Protein AF-A0A2V7E9Y6-F1 (afdb_monomer)

pLDDT: mean 95.13, std 6.94, range [42.84, 98.81]

Secondary structure (DSSP, 8-state):
-GGGSTT--SS-----TTEEEEEEE--EETTEE--EEEEEEESPPPHHHHHHHHHHHHHHHHHHHH--TT-BHHHHHHHHHHHHHHTTS-STTSSS-S-SEEE-SSSSSEEEEE-TT--PBP-TT-EEEE--EEE-TTS-EEE--EEEEE-SSSEEESSPPP--SS---

Foldseek 3Di:
DQQLPVVGDPDDDDDDAQDKDKDWDWDDDPLFIFIWIDIATRHDHDPVRQLQQVLQLVLLVQLQQPAAFFDFLQVSQVSSQVSCVVSPQDDDCNFQPDAQWAWGTSDRHDDDTSGHPGRDGDDFFTKIKRWGKGRDPPGHIGIGIFMWGHHNGGIDTPDDGDDDNHPPD

Mean predicted aligned error: 3.23 Å

Structure (mmCIF, N/CA/C/O backbone):
data_AF-A0A2V7E9Y6-F1
#
_entry.id   AF-A0A2V7E9Y6-F1
#
loop_
_atom_site.group_PDB
_atom_site.id
_atom_site.type_symbol
_atom_site.label_atom_id
_atom_site.label_alt_id
_atom_site.label_comp_id
_atom_site.label_asym_id
_atom_site.label_entity_id
_atom_site.label_seq_id
_atom_site.pdbx_PDB_ins_code
_atom_site.Cartn_x
_atom_site.Cartn_y
_atom_site.Cartn_z
_atom_site.occupancy
_atom_site.B_iso_or_equiv
_atom_site.auth_seq_id
_atom_site.auth_comp_id
_atom_site.auth_asym_id
_atom_site.auth_atom_id
_atom_site.pdbx_PDB_model_num
ATOM 1 N N . GLU A 1 1 ? 14.313 -3.690 -11.839 1.00 82.25 1 GLU A N 1
ATOM 2 C CA . GLU A 1 1 ? 14.650 -4.911 -11.073 1.00 82.25 1 GLU A CA 1
ATOM 3 C C . GLU A 1 1 ? 14.651 -4.689 -9.564 1.00 82.25 1 GLU A C 1
ATOM 5 O O . GLU A 1 1 ? 13.918 -5.395 -8.892 1.00 82.25 1 GLU A O 1
ATOM 10 N N . SER A 1 2 ? 15.399 -3.721 -9.011 1.00 89.50 2 SER A N 1
ATOM 11 C CA . SER A 1 2 ? 15.463 -3.530 -7.546 1.00 89.50 2 SER A CA 1
ATOM 12 C C . SER A 1 2 ? 14.106 -3.309 -6.873 1.00 89.50 2 SER A C 1
ATOM 14 O O . SER A 1 2 ? 13.901 -3.824 -5.783 1.00 89.50 2 SER A O 1
ATOM 16 N N . SER A 1 3 ? 13.167 -2.621 -7.531 1.00 93.62 3 SER A N 1
ATOM 17 C CA . SER A 1 3 ? 11.806 -2.430 -7.010 1.00 93.62 3 SER A CA 1
ATOM 18 C C . SER A 1 3 ? 10.993 -3.726 -6.896 1.00 93.62 3 SER A C 1
ATOM 20 O O . SER A 1 3 ? 9.986 -3.749 -6.202 1.00 93.62 3 SER A O 1
ATOM 22 N N . ALA 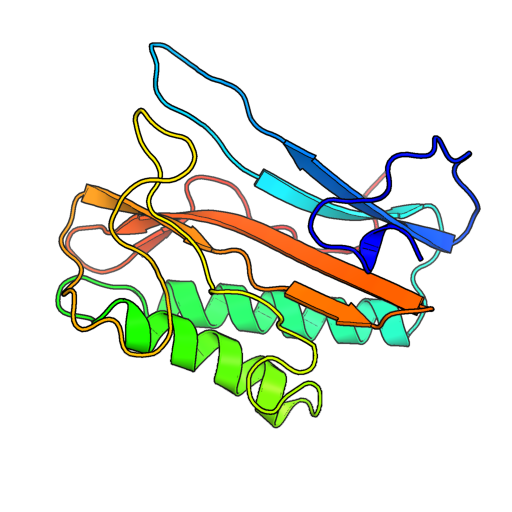A 1 4 ? 11.417 -4.824 -7.536 1.00 94.56 4 ALA A N 1
ATOM 23 C CA . ALA A 1 4 ? 10.787 -6.135 -7.371 1.00 94.56 4 ALA A CA 1
ATOM 24 C C . ALA A 1 4 ? 11.132 -6.795 -6.023 1.00 94.56 4 ALA A C 1
ATOM 26 O O . ALA A 1 4 ? 10.571 -7.835 -5.696 1.00 94.56 4 ALA A O 1
ATOM 27 N N . TYR A 1 5 ? 12.061 -6.224 -5.253 1.00 93.12 5 TYR A N 1
ATOM 28 C CA . TYR A 1 5 ? 12.411 -6.679 -3.913 1.00 93.12 5 TYR A CA 1
ATOM 29 C C . TYR A 1 5 ? 11.773 -5.711 -2.906 1.00 93.12 5 TYR A C 1
ATOM 31 O O . TYR A 1 5 ? 12.208 -4.562 -2.851 1.00 93.12 5 TYR A O 1
ATOM 39 N N . PRO A 1 6 ? 10.766 -6.135 -2.113 1.00 84.62 6 PRO A N 1
ATOM 40 C CA . PRO A 1 6 ? 9.971 -5.231 -1.270 1.00 84.62 6 PRO A CA 1
ATOM 41 C C . PRO A 1 6 ? 10.783 -4.343 -0.315 1.00 84.62 6 PRO A C 1
ATOM 43 O O . PRO A 1 6 ? 10.379 -3.211 -0.071 1.00 84.62 6 PRO A O 1
ATOM 46 N N . HIS A 1 7 ? 11.934 -4.835 0.162 1.00 86.12 7 HIS A N 1
ATOM 47 C CA . HIS A 1 7 ? 12.875 -4.121 1.042 1.00 86.12 7 HIS A CA 1
ATOM 48 C C . HIS A 1 7 ? 14.207 -3.780 0.348 1.00 86.12 7 HIS A C 1
ATOM 50 O O . HIS A 1 7 ? 15.246 -3.622 0.989 1.00 86.12 7 HIS A O 1
ATOM 56 N N . GLY A 1 8 ? 14.190 -3.699 -0.982 1.00 84.69 8 GLY A N 1
ATOM 57 C CA . GLY A 1 8 ? 15.333 -3.307 -1.794 1.00 84.69 8 GLY A CA 1
ATOM 58 C C . GLY A 1 8 ? 16.464 -4.337 -1.861 1.00 84.69 8 GLY A C 1
ATOM 59 O O . GLY A 1 8 ? 16.349 -5.494 -1.457 1.00 84.69 8 GLY A O 1
ATOM 60 N N . LEU A 1 9 ? 17.581 -3.893 -2.440 1.00 85.19 9 LEU A N 1
ATOM 61 C CA . LEU A 1 9 ? 18.828 -4.645 -2.558 1.00 85.19 9 LEU A CA 1
ATOM 62 C C . LEU A 1 9 ? 19.960 -3.830 -1.916 1.00 85.19 9 LEU A C 1
ATOM 64 O O . LEU A 1 9 ? 19.976 -2.610 -2.063 1.00 85.19 9 LEU A O 1
ATOM 68 N N . PRO A 1 10 ? 20.967 -4.467 -1.294 1.00 84.25 10 PRO A N 1
ATOM 69 C CA . PRO A 1 10 ? 22.027 -3.769 -0.556 1.00 84.25 10 PRO A CA 1
ATOM 70 C C . PRO A 1 10 ? 23.055 -3.052 -1.451 1.00 84.25 10 PRO A C 1
ATOM 72 O O . PRO A 1 10 ? 24.068 -2.563 -0.958 1.00 84.25 10 PRO A O 1
ATOM 75 N N . LYS A 1 11 ? 22.855 -3.033 -2.774 1.00 86.12 11 LYS A N 1
ATOM 76 C CA . LYS A 1 11 ? 23.814 -2.475 -3.733 1.00 86.12 11 LYS A CA 1
ATOM 77 C C . LYS A 1 11 ? 23.320 -1.127 -4.260 1.00 86.12 11 LYS A C 1
ATOM 79 O O . LYS A 1 11 ? 22.185 -1.071 -4.740 1.00 86.12 11 LYS A O 1
ATOM 84 N N . PRO A 1 12 ? 24.166 -0.080 -4.253 1.00 86.62 12 PRO A N 1
ATOM 85 C CA . PRO A 1 12 ? 23.829 1.177 -4.901 1.00 86.62 12 PRO A CA 1
ATOM 86 C C . PRO A 1 12 ? 23.621 0.951 -6.401 1.00 86.62 12 PRO A C 1
ATOM 88 O O . PRO A 1 12 ? 24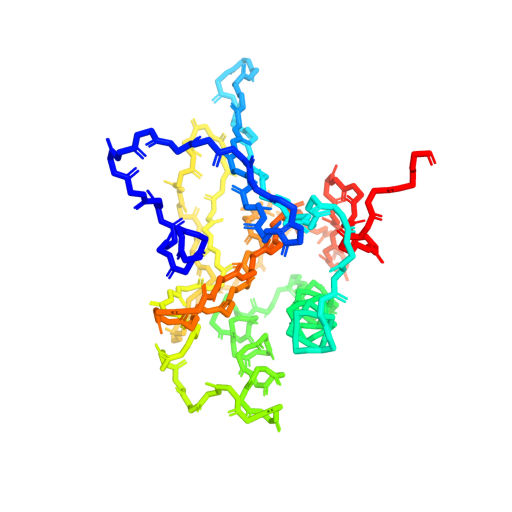.268 0.093 -7.010 1.00 86.62 12 PRO A O 1
ATOM 91 N N . ARG A 1 13 ? 22.712 1.723 -6.995 1.00 85.38 13 ARG A N 1
ATOM 92 C CA . ARG A 1 13 ? 22.451 1.716 -8.436 1.00 85.38 13 ARG A CA 1
ATOM 93 C C . ARG A 1 13 ? 22.382 3.144 -8.946 1.00 85.38 13 ARG A C 1
ATOM 95 O O . ARG A 1 13 ? 21.864 4.023 -8.263 1.00 85.38 13 ARG A O 1
ATOM 102 N N . THR A 1 14 ? 22.897 3.347 -10.148 1.00 91.94 14 THR A N 1
ATOM 103 C CA . THR A 1 14 ? 22.669 4.572 -10.910 1.00 91.94 14 THR A CA 1
ATOM 104 C C . THR A 1 14 ? 21.282 4.495 -11.535 1.00 91.94 14 THR A C 1
ATOM 106 O 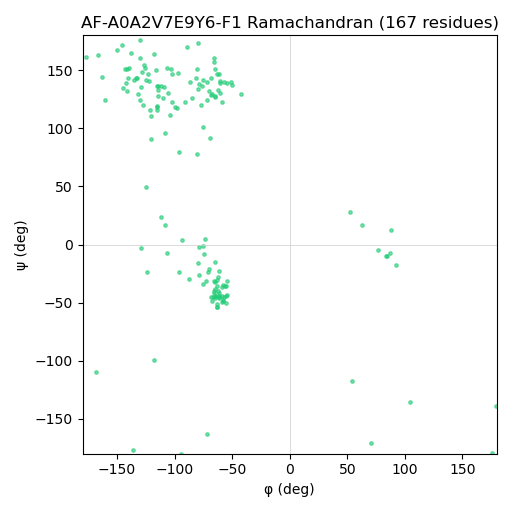O . THR A 1 14 ? 20.876 3.427 -11.989 1.00 91.94 14 THR A O 1
ATOM 109 N N . LEU A 1 15 ? 20.548 5.605 -11.505 1.00 92.06 15 LEU A N 1
ATOM 110 C CA . LEU A 1 15 ? 19.226 5.701 -12.111 1.00 92.06 15 LEU A CA 1
ATOM 111 C C . LEU A 1 15 ? 19.338 5.665 -13.641 1.00 92.06 15 LEU A C 1
ATOM 113 O O . LEU A 1 15 ? 20.154 6.387 -14.214 1.00 92.06 15 LEU A O 1
ATOM 117 N N . GLU A 1 16 ? 18.516 4.841 -14.286 1.00 92.69 16 GLU A N 1
ATOM 118 C CA . GLU A 1 16 ? 18.470 4.677 -15.741 1.00 92.69 16 GLU A CA 1
ATOM 119 C C . GLU A 1 16 ? 17.114 5.116 -16.314 1.00 92.69 16 GLU A C 1
ATOM 121 O O . GLU A 1 16 ? 16.078 5.008 -15.657 1.00 92.69 16 GLU A O 1
ATOM 126 N N . GLU A 1 17 ? 17.114 5.601 -17.557 1.00 94.00 17 GLU A N 1
ATOM 127 C CA . GLU A 1 17 ? 15.899 6.009 -18.275 1.00 94.00 17 GLU A CA 1
ATOM 128 C C . GLU A 1 17 ? 14.877 4.858 -18.364 1.00 94.00 17 GLU A C 1
ATOM 130 O O . GLU A 1 17 ? 15.217 3.704 -18.630 1.00 94.00 17 GLU A O 1
ATOM 135 N N . ASN A 1 18 ? 13.601 5.192 -18.189 1.00 93.69 18 ASN A N 1
ATOM 136 C CA . ASN A 1 18 ? 12.438 4.302 -18.118 1.00 93.69 18 ASN A CA 1
ATOM 137 C C . ASN A 1 18 ? 12.449 3.302 -16.947 1.00 93.69 18 ASN A C 1
ATOM 139 O O . ASN A 1 18 ? 11.693 2.323 -16.951 1.00 93.69 18 ASN A O 1
ATOM 143 N N . GLN A 1 19 ? 13.277 3.528 -15.927 1.00 94.06 19 GLN A N 1
ATOM 144 C CA . GLN A 1 19 ? 13.342 2.665 -14.755 1.00 94.06 19 GLN A CA 1
ATOM 145 C C . GLN A 1 19 ? 12.203 2.957 -13.769 1.00 94.06 19 GLN A C 1
ATOM 147 O O . GLN A 1 19 ? 11.949 4.104 -13.407 1.00 94.06 19 GLN A O 1
ATOM 152 N N . VAL A 1 20 ? 11.558 1.892 -13.278 1.00 96.00 20 VAL A N 1
ATOM 153 C CA . VAL A 1 20 ? 10.649 1.961 -12.123 1.00 96.00 20 VAL A CA 1
ATOM 154 C C . VAL A 1 20 ? 11.469 2.176 -10.851 1.00 96.00 20 VAL A C 1
ATOM 156 O O . VAL A 1 20 ? 12.354 1.372 -10.531 1.00 96.00 20 VAL A O 1
ATOM 159 N N . VAL A 1 21 ? 11.140 3.233 -10.120 1.00 95.25 21 VAL A N 1
ATOM 160 C CA . VAL A 1 21 ? 11.746 3.640 -8.855 1.00 95.25 21 VAL A CA 1
ATOM 161 C C . VAL A 1 21 ? 10.683 3.538 -7.772 1.00 95.25 21 VAL A C 1
ATOM 163 O O . VAL A 1 21 ? 9.669 4.223 -7.833 1.00 95.25 21 VAL A O 1
ATOM 166 N N . LEU A 1 22 ? 10.930 2.680 -6.788 1.00 95.81 22 LEU A N 1
ATOM 167 C CA . LEU A 1 22 ? 10.134 2.593 -5.571 1.00 95.81 22 LEU A CA 1
ATOM 168 C C . LEU A 1 22 ? 10.926 3.298 -4.474 1.00 95.81 22 LEU A C 1
ATOM 170 O O . LEU A 1 22 ? 12.081 2.939 -4.228 1.00 95.81 22 LEU A O 1
ATOM 174 N N . VAL A 1 23 ? 10.318 4.308 -3.864 1.00 94.94 23 VAL A N 1
ATOM 175 C CA . VAL A 1 23 ? 10.847 5.018 -2.700 1.00 94.94 23 VAL A CA 1
ATOM 176 C C . VAL A 1 23 ? 9.915 4.737 -1.542 1.00 94.94 23 VAL A C 1
ATOM 178 O O . VAL A 1 23 ? 8.713 4.920 -1.679 1.00 94.94 23 VAL A O 1
ATOM 181 N N . ASP A 1 24 ? 10.484 4.294 -0.436 1.00 95.38 24 ASP A N 1
ATOM 182 C CA . ASP A 1 24 ? 9.783 3.991 0.801 1.00 95.38 24 ASP A CA 1
ATOM 183 C C . ASP A 1 24 ? 10.555 4.669 1.932 1.00 95.38 24 ASP A C 1
ATOM 185 O O . ASP A 1 24 ? 11.791 4.580 1.987 1.00 95.38 24 ASP A O 1
ATOM 189 N N . GLY A 1 25 ? 9.848 5.422 2.765 1.00 94.25 25 GLY A N 1
ATOM 190 C CA . GLY A 1 25 ? 10.458 6.078 3.898 1.00 94.25 25 GLY A CA 1
ATOM 191 C C . GLY A 1 25 ? 9.479 6.829 4.782 1.00 94.25 25 GLY A C 1
ATOM 192 O O . GLY A 1 25 ? 8.394 7.250 4.388 1.00 94.25 25 GLY A O 1
ATOM 193 N N . GLY A 1 26 ? 9.957 7.081 5.993 1.00 94.81 26 GLY A N 1
ATOM 194 C CA . GLY A 1 26 ? 9.202 7.721 7.049 1.00 94.81 26 GLY A CA 1
ATOM 195 C C . GLY A 1 26 ? 10.070 8.603 7.933 1.00 94.81 26 GLY A C 1
ATOM 196 O O . GLY A 1 26 ? 11.300 8.622 7.841 1.00 94.81 26 GLY A O 1
ATOM 197 N N . LEU A 1 27 ? 9.409 9.350 8.808 1.00 95.75 27 LEU A N 1
ATOM 198 C CA . LEU A 1 27 ? 10.020 10.166 9.846 1.00 95.75 27 LEU A CA 1
ATOM 199 C C . LEU A 1 27 ? 9.224 10.027 11.143 1.00 95.75 27 LEU A C 1
ATOM 201 O O . LEU A 1 27 ? 8.089 9.556 11.142 1.00 95.75 27 LEU A O 1
ATOM 205 N N . SER A 1 28 ? 9.820 10.458 12.255 1.00 97.38 28 SER A N 1
ATOM 206 C CA . SER A 1 28 ? 9.148 10.466 13.552 1.00 97.38 28 SER A CA 1
ATOM 207 C C . SER A 1 28 ? 8.955 11.883 14.074 1.00 97.38 28 SER A C 1
ATOM 209 O O . SER A 1 28 ? 9.881 12.698 14.044 1.00 97.38 28 SER A O 1
ATOM 211 N N . VAL A 1 29 ? 7.762 12.164 14.600 1.00 97.19 29 VAL A N 1
ATOM 212 C CA . VAL A 1 29 ? 7.432 13.417 15.287 1.00 97.19 29 VAL A CA 1
ATOM 213 C C . VAL A 1 29 ? 6.843 13.083 16.651 1.00 97.19 29 VAL A C 1
ATOM 215 O O . VAL A 1 29 ? 5.834 12.395 16.755 1.00 97.19 29 VAL A O 1
ATOM 218 N N . HIS A 1 30 ? 7.487 13.557 17.721 1.00 97.25 30 HIS A N 1
ATOM 219 C CA . HIS A 1 30 ? 7.092 13.261 19.108 1.00 97.25 30 HIS A CA 1
ATOM 220 C C . HIS A 1 30 ? 6.939 11.758 19.421 1.00 97.25 30 HIS A C 1
ATOM 222 O O . HIS A 1 30 ? 6.178 11.385 20.308 1.00 97.25 30 HIS A O 1
ATOM 228 N N . GLY A 1 31 ? 7.673 10.902 18.706 1.00 96.56 31 GLY A N 1
ATOM 229 C CA . GLY A 1 31 ? 7.613 9.447 18.847 1.00 96.56 31 GLY A CA 1
ATOM 230 C C . GLY A 1 31 ? 6.621 8.761 17.907 1.00 96.56 31 GLY A C 1
ATOM 231 O O . GLY A 1 31 ? 6.791 7.575 17.656 1.00 96.56 31 GLY A O 1
ATOM 232 N N . TYR A 1 32 ? 5.661 9.482 17.322 1.00 97.88 32 TYR A N 1
ATOM 233 C CA . TYR A 1 32 ? 4.765 8.919 16.311 1.00 97.88 32 TYR A CA 1
ATOM 234 C C . TYR A 1 32 ? 5.479 8.765 14.974 1.00 97.88 32 TYR A C 1
ATOM 236 O O . TYR A 1 32 ? 6.278 9.631 14.610 1.00 97.88 32 TYR A O 1
ATOM 244 N N . GLN A 1 33 ? 5.203 7.678 14.262 1.00 97.88 33 GLN A N 1
ATOM 245 C CA . GLN A 1 33 ? 5.826 7.349 12.982 1.00 97.88 33 GLN A CA 1
ATOM 246 C C . GLN A 1 33 ? 4.946 7.773 11.803 1.00 97.88 33 GLN A C 1
ATOM 248 O O . GLN A 1 33 ? 3.719 7.722 11.875 1.00 97.88 33 GLN A O 1
ATOM 253 N N . SER A 1 34 ? 5.583 8.153 10.700 1.00 96.88 34 SER A N 1
ATOM 254 C CA . SER A 1 34 ? 4.980 8.126 9.369 1.00 96.88 34 SER A CA 1
ATOM 255 C C . SER A 1 34 ? 5.579 6.973 8.573 1.00 96.88 34 SER A C 1
ATOM 257 O O . SER A 1 34 ? 6.754 6.670 8.766 1.00 96.88 34 SER A O 1
ATOM 259 N N . ASP A 1 35 ? 4.828 6.427 7.624 1.00 96.94 35 ASP A N 1
ATOM 260 C CA . ASP A 1 35 ? 5.343 5.474 6.642 1.00 96.94 35 ASP A CA 1
ATOM 261 C C . ASP A 1 35 ? 4.651 5.697 5.298 1.00 96.94 35 ASP A C 1
ATOM 263 O O . ASP A 1 35 ? 3.448 5.976 5.264 1.00 96.94 35 ASP A O 1
ATOM 267 N N . MET A 1 36 ? 5.419 5.717 4.213 1.00 95.62 36 MET A N 1
ATOM 268 C CA . MET A 1 36 ? 4.904 6.074 2.896 1.00 95.62 36 MET A CA 1
ATOM 269 C C . MET A 1 36 ? 5.816 5.569 1.784 1.00 95.62 36 MET A C 1
ATOM 271 O O . MET A 1 36 ? 6.971 5.981 1.645 1.00 95.62 36 MET A O 1
ATOM 275 N N . SER A 1 37 ? 5.212 4.803 0.884 1.00 96.06 37 SER A N 1
ATOM 276 C CA . SER A 1 37 ? 5.819 4.338 -0.354 1.00 96.06 37 SER A CA 1
ATOM 277 C C . SER A 1 37 ? 5.202 5.033 -1.567 1.00 96.06 37 SER A C 1
ATOM 279 O O . SER A 1 37 ? 3.980 5.145 -1.710 1.00 96.06 37 SER A O 1
ATOM 281 N N . ARG A 1 38 ? 6.060 5.469 -2.488 1.00 95.94 38 ARG A N 1
ATOM 282 C CA . ARG A 1 38 ? 5.691 5.972 -3.815 1.00 95.94 38 ARG A CA 1
ATOM 283 C C . ARG A 1 38 ? 6.439 5.203 -4.883 1.00 95.94 38 ARG A C 1
ATOM 285 O O . ARG A 1 38 ? 7.623 4.887 -4.724 1.00 95.94 38 ARG A O 1
ATOM 292 N N . THR A 1 39 ? 5.759 4.926 -5.988 1.00 96.62 39 THR A N 1
ATOM 293 C CA . THR A 1 39 ? 6.383 4.283 -7.141 1.00 96.62 39 THR A CA 1
ATOM 294 C C . THR A 1 39 ? 6.253 5.165 -8.370 1.00 96.62 39 THR A C 1
ATOM 296 O O . THR A 1 39 ? 5.169 5.338 -8.912 1.00 96.62 39 THR A O 1
ATOM 299 N N . VAL A 1 40 ? 7.390 5.628 -8.882 1.00 95.38 40 VAL A N 1
ATOM 300 C CA . VAL A 1 40 ? 7.470 6.463 -10.086 1.00 95.38 40 VAL A CA 1
ATOM 301 C C . VAL A 1 40 ? 8.271 5.775 -11.185 1.00 95.38 40 VAL A C 1
ATOM 303 O O . VAL A 1 40 ? 9.020 4.827 -10.944 1.00 95.38 40 VAL A O 1
ATOM 306 N N . VAL A 1 41 ? 8.152 6.264 -12.416 1.00 96.06 41 VAL A N 1
ATOM 307 C CA . VAL A 1 41 ? 9.070 5.925 -13.507 1.00 96.06 41 VAL A CA 1
ATOM 308 C C . VAL A 1 41 ? 9.910 7.144 -13.846 1.00 96.06 41 VAL A C 1
ATOM 310 O O . VAL A 1 41 ? 9.377 8.207 -14.159 1.00 96.06 41 VAL A O 1
ATOM 313 N N . PHE A 1 42 ? 11.231 6.981 -13.827 1.00 94.44 42 PHE A N 1
ATOM 314 C CA . PHE A 1 42 ? 12.133 7.990 -14.367 1.00 94.44 42 PHE A CA 1
ATOM 315 C C . PHE A 1 42 ? 12.092 7.914 -15.892 1.00 94.44 42 PHE A C 1
ATOM 317 O O . PHE A 1 42 ? 12.659 6.990 -16.462 1.00 94.44 42 PHE A O 1
ATOM 324 N N . GLY A 1 43 ? 11.363 8.819 -16.546 1.00 93.31 43 GLY A N 1
ATOM 325 C CA . GLY A 1 43 ? 11.132 8.778 -17.992 1.00 93.31 43 GLY A CA 1
ATOM 326 C C . GLY A 1 43 ? 9.727 8.299 -18.354 1.00 93.31 43 GLY A C 1
ATOM 327 O O . GLY A 1 43 ? 8.735 8.732 -17.767 1.00 93.31 43 GLY A O 1
ATOM 328 N N . THR A 1 44 ? 9.618 7.405 -19.339 1.00 94.31 44 THR A N 1
ATOM 329 C CA . THR A 1 44 ? 8.332 6.932 -19.872 1.00 94.31 44 THR A CA 1
ATOM 330 C C . THR A 1 44 ? 7.932 5.567 -19.297 1.00 94.31 44 THR A C 1
ATOM 332 O O . THR A 1 44 ? 8.593 4.561 -19.567 1.00 94.31 44 THR A O 1
ATOM 335 N N . PRO A 1 45 ? 6.795 5.467 -18.581 1.00 95.06 45 PRO A N 1
ATOM 336 C CA . PRO A 1 45 ? 6.275 4.180 -18.135 1.00 95.06 45 PRO A CA 1
ATOM 337 C C . PRO A 1 45 ? 5.919 3.255 -19.300 1.00 95.06 45 PRO A C 1
ATOM 339 O O . PRO A 1 45 ? 5.188 3.648 -20.221 1.00 95.06 45 PRO A O 1
ATOM 342 N N . SER A 1 46 ? 6.359 1.998 -19.208 1.00 96.19 46 SER A N 1
ATOM 343 C CA . SER A 1 46 ? 5.930 0.938 -20.121 1.00 96.19 46 SER A CA 1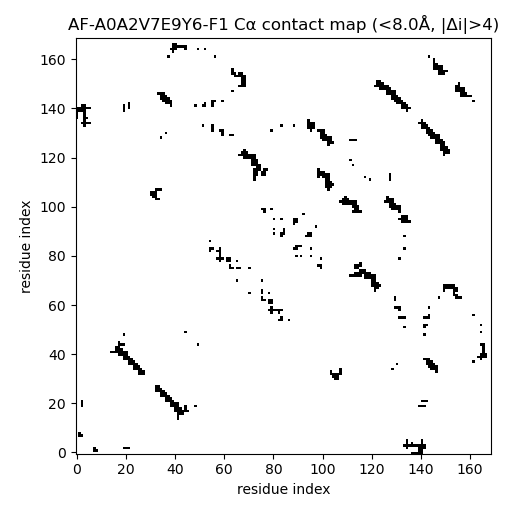
ATOM 344 C C . SER A 1 46 ? 4.430 0.631 -19.951 1.00 96.19 46 SER A C 1
ATOM 346 O O . SER A 1 46 ? 3.870 0.866 -18.874 1.00 96.19 46 SER A O 1
ATOM 348 N N . PRO A 1 47 ? 3.755 0.063 -20.971 1.00 97.00 47 PRO A N 1
ATOM 349 C CA . PRO A 1 47 ? 2.359 -0.358 -20.837 1.00 97.00 47 PRO A CA 1
ATOM 350 C C . PRO A 1 47 ? 2.136 -1.378 -19.709 1.00 97.00 47 PRO A C 1
ATOM 352 O O . PRO A 1 47 ? 1.107 -1.333 -19.041 1.00 97.00 47 PRO A O 1
ATOM 355 N N . GLU A 1 48 ? 3.105 -2.275 -19.468 1.00 97.19 48 GLU A N 1
ATOM 356 C CA . GLU A 1 48 ? 3.037 -3.241 -18.360 1.00 97.19 48 GLU A CA 1
ATOM 357 C C . GLU A 1 48 ? 3.104 -2.522 -17.005 1.00 97.19 48 GLU A C 1
ATOM 359 O O . GLU A 1 48 ? 2.277 -2.798 -16.141 1.00 97.19 48 GLU A O 1
ATOM 364 N N . ALA A 1 49 ? 4.019 -1.558 -16.835 1.00 97.25 49 ALA A N 1
ATOM 365 C CA . ALA A 1 49 ? 4.143 -0.800 -15.590 1.00 97.25 49 ALA A CA 1
ATOM 366 C C . ALA A 1 49 ? 2.865 -0.009 -15.272 1.00 97.25 49 ALA A C 1
ATOM 368 O O . ALA A 1 49 ? 2.365 -0.111 -14.155 1.00 97.25 49 ALA A O 1
ATOM 369 N N . ARG A 1 50 ? 2.285 0.699 -16.256 1.00 97.19 50 ARG A N 1
ATOM 370 C CA . ARG A 1 50 ? 1.004 1.419 -16.074 1.00 97.19 50 ARG A CA 1
ATOM 371 C C . ARG A 1 50 ? -0.112 0.479 -15.645 1.00 97.19 50 ARG A C 1
ATOM 373 O O . ARG A 1 50 ? -0.766 0.729 -14.645 1.00 97.19 50 ARG A O 1
ATOM 380 N N . LYS A 1 51 ? -0.256 -0.653 -16.341 1.00 98.00 51 LYS A N 1
ATOM 381 C CA . LYS A 1 51 ? -1.263 -1.658 -15.994 1.00 98.00 51 LYS A CA 1
ATOM 382 C C . LYS A 1 51 ? -1.096 -2.158 -14.556 1.00 98.00 51 LYS A C 1
ATOM 384 O O . LYS A 1 51 ? -2.089 -2.311 -13.856 1.00 98.00 51 LYS A O 1
ATOM 389 N N . VAL A 1 52 ? 0.131 -2.461 -14.127 1.00 98.38 52 VAL A N 1
ATOM 390 C CA . VAL A 1 52 ? 0.394 -2.933 -12.758 1.00 98.38 52 VAL A CA 1
ATOM 391 C C . VAL A 1 52 ? 0.082 -1.838 -11.736 1.00 98.38 52 VAL A C 1
ATOM 393 O O . VAL A 1 52 ? -0.547 -2.139 -10.727 1.00 98.38 52 VAL A O 1
ATOM 396 N N . PHE A 1 53 ? 0.451 -0.585 -12.010 1.00 98.19 53 PHE A N 1
ATOM 397 C CA . PHE A 1 53 ? 0.107 0.551 -11.155 1.00 98.19 53 PHE A CA 1
ATOM 398 C C . PHE A 1 53 ? -1.401 0.707 -10.989 1.00 98.19 53 PHE A C 1
ATOM 400 O O . PHE A 1 53 ? -1.867 0.755 -9.858 1.00 98.19 53 PHE A O 1
ATOM 407 N N . ASP A 1 54 ? -2.166 0.690 -12.082 1.00 98.06 54 ASP A N 1
ATOM 408 C CA . ASP A 1 54 ? -3.625 0.839 -12.029 1.00 98.06 54 ASP A CA 1
ATOM 409 C C . ASP A 1 54 ? -4.278 -0.260 -11.174 1.00 98.06 54 ASP A C 1
ATOM 411 O O . ASP A 1 54 ? -5.227 -0.007 -10.435 1.00 98.06 54 ASP A O 1
ATOM 415 N N . ILE A 1 55 ? -3.745 -1.487 -11.234 1.00 98.69 55 ILE A N 1
ATOM 416 C CA . ILE A 1 55 ? -4.214 -2.615 -10.416 1.00 98.69 55 ILE A CA 1
ATOM 417 C C . ILE A 1 55 ? -3.879 -2.403 -8.937 1.00 98.69 55 ILE A C 1
ATOM 419 O O . ILE A 1 55 ? -4.728 -2.665 -8.088 1.00 98.69 55 ILE A O 1
ATOM 423 N N . VAL A 1 56 ? -2.657 -1.965 -8.620 1.00 98.62 56 VAL A N 1
ATOM 424 C CA . VAL A 1 56 ? -2.231 -1.699 -7.236 1.00 98.62 56 VAL A CA 1
ATOM 425 C C . VAL A 1 56 ? -3.031 -0.541 -6.640 1.00 98.62 56 VAL A C 1
ATOM 427 O O . VAL A 1 56 ? -3.543 -0.665 -5.532 1.00 98.62 56 VAL A O 1
ATOM 430 N N . HIS A 1 57 ? -3.214 0.537 -7.400 1.00 98.12 57 HIS A N 1
ATOM 431 C CA . HIS A 1 57 ? -4.026 1.685 -7.013 1.00 98.12 57 HIS A CA 1
ATOM 432 C C . HIS A 1 57 ? -5.491 1.293 -6.781 1.00 98.12 57 HIS A C 1
ATOM 434 O O . HIS A 1 57 ? -6.077 1.657 -5.765 1.00 98.12 57 HIS A O 1
ATOM 440 N N . GLU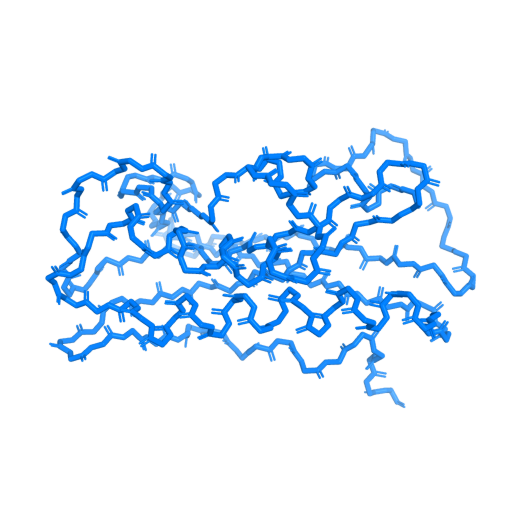 A 1 58 ? -6.089 0.490 -7.669 1.00 98.50 58 GLU A N 1
ATOM 441 C CA . GLU A 1 58 ? -7.430 -0.055 -7.434 1.00 98.50 58 GLU A CA 1
ATOM 442 C C . GLU A 1 58 ? -7.460 -0.954 -6.189 1.00 98.50 58 GLU A C 1
ATOM 444 O O . GLU A 1 58 ? -8.407 -0.879 -5.414 1.00 98.50 58 GLU A O 1
ATOM 449 N N . ALA A 1 59 ? -6.440 -1.780 -5.946 1.00 98.69 59 ALA A N 1
ATOM 450 C CA . ALA A 1 59 ? -6.392 -2.629 -4.757 1.00 98.69 59 ALA A CA 1
ATOM 451 C C . ALA A 1 59 ? -6.385 -1.803 -3.457 1.00 98.69 59 ALA A C 1
ATOM 453 O O . ALA A 1 59 ? -7.165 -2.117 -2.557 1.00 98.69 59 ALA A O 1
ATOM 454 N N . GLN A 1 60 ? -5.578 -0.737 -3.401 1.00 98.50 60 GLN A N 1
ATOM 455 C CA . GLN A 1 60 ? -5.509 0.202 -2.274 1.00 98.50 60 GLN A CA 1
ATOM 456 C C . GLN A 1 60 ? -6.851 0.927 -2.096 1.00 98.50 60 GLN A C 1
ATOM 458 O O . GLN A 1 60 ? -7.478 0.862 -1.043 1.00 98.50 60 GLN A O 1
ATOM 463 N N . ARG A 1 61 ? -7.393 1.513 -3.175 1.00 98.12 61 ARG A N 1
ATOM 464 C CA . ARG A 1 61 ? -8.690 2.212 -3.153 1.00 98.12 61 ARG A CA 1
ATOM 465 C C . ARG A 1 61 ? -9.815 1.330 -2.608 1.00 98.12 61 ARG A C 1
ATOM 467 O O . ARG A 1 61 ? -10.646 1.776 -1.822 1.00 98.12 61 ARG A O 1
ATOM 474 N N . ARG A 1 62 ? -9.863 0.063 -3.023 1.00 98.62 62 ARG A N 1
ATOM 475 C CA . ARG A 1 62 ? -10.905 -0.871 -2.578 1.00 98.62 62 ARG A CA 1
ATOM 476 C C . ARG A 1 62 ? -10.719 -1.322 -1.138 1.00 98.62 62 ARG A C 1
ATOM 478 O O . ARG A 1 62 ? -11.727 -1.580 -0.481 1.00 98.62 62 ARG A O 1
ATOM 485 N N . ALA A 1 63 ? -9.482 -1.411 -0.654 1.00 98.50 63 ALA A N 1
ATOM 486 C CA . ALA A 1 63 ? -9.205 -1.679 0.750 1.00 98.50 63 ALA A CA 1
ATOM 487 C C . ALA A 1 63 ? -9.736 -0.553 1.642 1.00 98.50 63 ALA A C 1
ATOM 489 O O . ALA A 1 63 ? -10.564 -0.833 2.512 1.00 98.50 63 ALA A O 1
ATOM 490 N N . ILE A 1 64 ? -9.360 0.704 1.379 1.00 97.62 64 ILE A N 1
ATOM 491 C CA . ILE A 1 64 ? -9.854 1.839 2.170 1.00 97.62 64 ILE A CA 1
ATOM 492 C C . ILE A 1 64 ? -11.378 2.004 2.086 1.00 97.62 64 ILE A C 1
ATOM 494 O O . ILE A 1 64 ? -12.017 2.202 3.114 1.00 97.62 64 ILE A O 1
ATOM 498 N N . GLU A 1 65 ? -11.997 1.845 0.910 1.00 98.31 65 GLU A N 1
ATOM 499 C CA . GLU A 1 65 ? -13.463 1.935 0.770 1.00 98.31 65 GLU A CA 1
ATOM 500 C C . GLU A 1 65 ? -14.215 0.872 1.575 1.00 98.31 65 GLU A C 1
ATOM 502 O O . GLU A 1 65 ? -15.374 1.064 1.950 1.00 98.31 65 GLU A O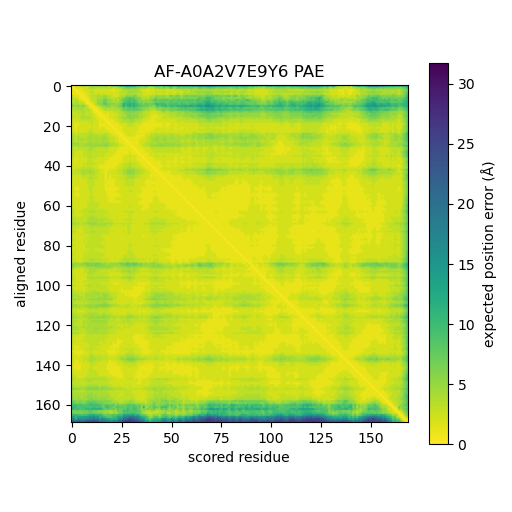 1
ATOM 507 N N . PHE A 1 66 ? -13.582 -0.277 1.807 1.00 98.69 66 PHE A N 1
ATOM 508 C CA . PHE A 1 66 ? -14.159 -1.347 2.605 1.00 98.69 66 PHE A CA 1
ATOM 509 C C . PHE A 1 66 ? -13.861 -1.192 4.102 1.00 98.69 66 PHE A C 1
ATOM 511 O O . PHE A 1 66 ? -14.662 -1.655 4.920 1.00 98.69 66 PHE A O 1
ATOM 518 N N . ALA A 1 67 ? -12.732 -0.576 4.463 1.00 98.69 67 ALA A N 1
ATOM 519 C CA . ALA A 1 67 ? -12.306 -0.376 5.840 1.00 98.69 67 ALA A CA 1
ATOM 520 C C . ALA A 1 67 ? -13.277 0.546 6.598 1.00 98.69 67 ALA A C 1
ATOM 522 O O . ALA A 1 67 ? -13.613 1.644 6.163 1.00 98.69 67 ALA A O 1
ATOM 523 N N . ALA A 1 68 ? -13.760 0.069 7.744 1.00 98.75 68 ALA A N 1
ATOM 524 C CA . ALA A 1 68 ? -14.710 0.779 8.594 1.00 98.75 68 ALA A CA 1
ATOM 525 C C . ALA A 1 68 ? -14.789 0.107 9.975 1.00 98.75 68 ALA A C 1
ATOM 527 O O . ALA A 1 68 ? -14.436 -1.076 10.099 1.00 98.75 68 ALA A O 1
ATOM 528 N N . PRO A 1 69 ? -15.333 0.789 10.999 1.00 98.81 69 PRO A N 1
ATOM 529 C CA . PRO A 1 69 ? -15.673 0.152 12.266 1.00 98.81 69 PRO A CA 1
ATOM 530 C C . PRO A 1 69 ? -16.509 -1.118 12.070 1.00 98.81 69 PRO A C 1
ATOM 532 O O . PRO A 1 69 ? -17.424 -1.175 11.245 1.00 98.81 69 PRO A O 1
ATOM 535 N N . GLY A 1 70 ? -16.190 -2.169 12.826 1.00 98.56 70 GLY A N 1
ATOM 536 C CA . GLY A 1 70 ? -16.904 -3.447 12.750 1.00 98.56 70 GLY A CA 1
ATOM 537 C C . GLY A 1 70 ? -16.419 -4.406 11.653 1.00 98.56 70 GLY A C 1
ATOM 538 O O . GLY A 1 70 ? -16.806 -5.576 11.662 1.00 98.56 70 GLY A O 1
ATOM 539 N N . LYS A 1 71 ? -15.557 -3.967 10.727 1.00 98.62 71 LYS A N 1
ATOM 540 C CA . LYS A 1 71 ? -14.922 -4.845 9.728 1.00 98.62 71 LYS A CA 1
ATOM 541 C C . LYS A 1 71 ? -13.735 -5.586 10.325 1.00 98.62 71 LYS A C 1
ATOM 543 O O . LYS A 1 71 ? -13.083 -5.086 11.238 1.00 98.62 71 LYS A O 1
ATOM 548 N N . LYS A 1 72 ? -13.434 -6.783 9.814 1.00 98.81 72 LYS A N 1
ATOM 549 C CA . LYS A 1 72 ? -12.249 -7.532 10.248 1.00 98.81 72 LYS A CA 1
ATOM 550 C C . LYS A 1 72 ? -11.029 -7.122 9.437 1.00 98.81 72 LYS A C 1
ATOM 552 O O . LYS A 1 72 ? -11.116 -7.028 8.216 1.00 98.81 72 LYS A O 1
ATOM 557 N N . CYS A 1 73 ? -9.872 -6.996 10.082 1.00 98.75 73 CYS A N 1
ATOM 558 C CA . CYS A 1 73 ? -8.614 -6.679 9.399 1.00 98.75 73 CYS A CA 1
ATOM 559 C C . CYS A 1 73 ? -8.280 -7.672 8.271 1.00 98.75 73 CYS A C 1
ATOM 561 O O . CYS A 1 73 ? -7.772 -7.273 7.225 1.00 98.75 73 CYS A O 1
ATOM 563 N N . GLY A 1 74 ? -8.598 -8.961 8.447 1.00 98.75 74 GLY A N 1
ATOM 564 C CA . GLY A 1 74 ? -8.373 -9.973 7.413 1.00 98.75 74 GLY A CA 1
ATOM 565 C C . GLY A 1 74 ? -9.307 -9.864 6.207 1.00 98.75 74 GLY A C 1
ATOM 566 O O . GLY A 1 74 ? -8.930 -10.306 5.123 1.00 98.75 74 GLY A O 1
ATOM 567 N N . ASP A 1 75 ? -10.485 -9.256 6.370 1.00 98.81 75 ASP A N 1
ATOM 568 C CA . ASP A 1 75 ? -11.412 -9.017 5.261 1.00 98.81 75 ASP A CA 1
ATOM 569 C C . ASP A 1 75 ? -10.911 -7.859 4.380 1.00 98.81 75 ASP A C 1
ATOM 571 O O . ASP A 1 75 ? -11.050 -7.919 3.161 1.00 98.81 75 ASP A O 1
ATOM 575 N N . VAL A 1 76 ? -10.258 -6.850 4.973 1.00 98.75 76 VAL A N 1
ATOM 576 C CA . VAL A 1 76 ? -9.632 -5.743 4.225 1.00 98.75 76 VAL A CA 1
ATOM 577 C C . VAL A 1 76 ? -8.482 -6.252 3.346 1.00 98.75 76 VAL A C 1
ATOM 579 O O . VAL A 1 76 ? -8.463 -5.977 2.147 1.00 98.75 76 VAL A O 1
ATOM 582 N N . ASP A 1 77 ? -7.594 -7.099 3.892 1.00 98.81 77 ASP A N 1
ATOM 583 C CA . ASP A 1 77 ? -6.555 -7.796 3.104 1.00 98.81 77 ASP A CA 1
ATOM 584 C C . ASP A 1 77 ? -7.163 -8.589 1.939 1.00 98.81 77 ASP A C 1
ATOM 586 O O . ASP A 1 77 ? -6.672 -8.535 0.808 1.00 98.81 77 ASP A O 1
ATOM 590 N N . ALA A 1 78 ? -8.258 -9.309 2.202 1.00 98.62 78 ALA A N 1
ATOM 591 C CA . ALA A 1 78 ? -8.920 -10.124 1.194 1.00 98.62 78 ALA A CA 1
ATOM 592 C C . ALA A 1 78 ? -9.481 -9.284 0.035 1.00 98.62 78 ALA A C 1
ATOM 594 O O . ALA A 1 78 ? -9.422 -9.736 -1.112 1.00 98.62 78 ALA A O 1
ATOM 595 N N . VAL A 1 79 ? -9.982 -8.072 0.301 1.00 98.75 79 VAL A N 1
ATOM 596 C CA . VAL A 1 79 ? -10.489 -7.159 -0.736 1.00 98.75 79 VAL A CA 1
ATOM 597 C C . VAL A 1 79 ? -9.376 -6.735 -1.693 1.00 98.75 79 VAL A C 1
ATOM 599 O O . VAL A 1 79 ? -9.507 -6.966 -2.898 1.00 98.75 79 VAL A O 1
ATOM 602 N N . ALA A 1 80 ? -8.260 -6.204 -1.184 1.00 98.69 80 ALA A N 1
ATOM 603 C CA . ALA A 1 80 ? -7.118 -5.820 -2.020 1.00 98.69 80 ALA A CA 1
ATOM 604 C C . ALA A 1 80 ? -6.571 -7.018 -2.810 1.00 98.69 80 ALA A C 1
ATOM 606 O O . ALA A 1 80 ? -6.339 -6.963 -4.022 1.00 98.69 80 ALA A O 1
ATOM 607 N N . ARG A 1 81 ? -6.432 -8.164 -2.136 1.00 98.44 81 ARG A N 1
ATOM 608 C CA . ARG A 1 81 ? -5.908 -9.386 -2.749 1.00 98.44 81 ARG A CA 1
ATOM 609 C C . ARG A 1 81 ? -6.820 -9.935 -3.842 1.00 98.44 81 ARG A C 1
ATOM 611 O O . ARG A 1 81 ? -6.319 -10.505 -4.815 1.00 98.44 81 ARG A O 1
ATOM 618 N N . LYS A 1 82 ? -8.139 -9.760 -3.717 1.00 98.56 82 LYS A N 1
ATOM 619 C CA . LYS A 1 82 ? -9.101 -10.148 -4.752 1.00 98.56 82 LYS A CA 1
ATOM 620 C C . LYS A 1 82 ? -8.893 -9.337 -6.030 1.00 98.56 82 LYS A C 1
ATOM 622 O O . LYS A 1 82 ? -8.827 -9.944 -7.093 1.00 98.56 82 LYS A O 1
ATOM 627 N N . VAL A 1 83 ? -8.702 -8.018 -5.930 1.00 98.75 83 VAL A N 1
ATOM 628 C CA . VAL A 1 83 ? -8.404 -7.151 -7.090 1.00 98.75 83 VAL A CA 1
ATOM 629 C C . VAL A 1 83 ? -7.173 -7.661 -7.848 1.00 98.75 83 VAL A C 1
ATOM 631 O O . VAL A 1 83 ? -7.229 -7.896 -9.055 1.00 98.75 83 VAL A O 1
ATOM 634 N N . ILE A 1 84 ? -6.078 -7.919 -7.128 1.00 98.69 84 ILE A N 1
ATOM 635 C CA . ILE A 1 84 ? -4.818 -8.409 -7.712 1.00 98.69 84 ILE A CA 1
ATOM 636 C C . ILE A 1 84 ? -4.988 -9.814 -8.322 1.00 98.69 84 ILE A C 1
ATOM 638 O O . ILE A 1 84 ? -4.431 -10.121 -9.381 1.00 98.69 84 ILE A O 1
ATOM 642 N N . THR A 1 85 ? -5.763 -10.685 -7.672 1.00 98.50 85 THR A N 1
ATOM 643 C CA . THR A 1 85 ? -6.027 -12.050 -8.156 1.00 98.50 85 THR A CA 1
ATOM 644 C C . THR A 1 85 ? -6.859 -12.043 -9.433 1.00 98.50 85 THR A C 1
ATOM 646 O O . THR A 1 85 ? -6.460 -12.678 -10.409 1.00 98.50 85 THR A O 1
ATOM 649 N N . ASP A 1 86 ? -7.956 -11.288 -9.462 1.00 98.56 86 ASP A N 1
ATOM 650 C CA . ASP A 1 86 ? -8.850 -11.182 -10.619 1.00 98.56 86 ASP A CA 1
ATOM 651 C C . ASP A 1 86 ? -8.140 -10.568 -11.836 1.00 98.56 86 ASP A C 1
ATOM 653 O O . ASP A 1 86 ? -8.417 -10.936 -12.977 1.00 98.56 86 ASP A O 1
ATOM 657 N N . ALA A 1 87 ? -7.166 -9.681 -11.604 1.00 98.44 87 ALA A N 1
ATOM 658 C CA . ALA A 1 87 ? -6.325 -9.107 -12.653 1.00 98.44 87 ALA A CA 1
ATOM 659 C C . ALA A 1 87 ? -5.243 -10.070 -13.193 1.00 98.44 87 ALA A C 1
ATOM 661 O O . ALA A 1 87 ? -4.481 -9.705 -14.094 1.00 98.44 87 ALA A O 1
ATOM 662 N N . GLY A 1 88 ? -5.161 -11.294 -12.655 1.00 98.31 88 GLY A N 1
ATOM 663 C CA . GLY A 1 88 ? -4.248 -12.346 -13.103 1.00 98.31 88 GLY A CA 1
ATOM 664 C C . GLY A 1 88 ? -2.867 -12.329 -12.444 1.00 98.31 88 GLY A C 1
ATOM 665 O O . GLY A 1 88 ? -1.973 -13.035 -12.916 1.00 98.31 88 GLY A O 1
ATOM 666 N N . TYR A 1 89 ? -2.675 -11.557 -11.367 1.00 98.12 89 TYR A N 1
ATOM 667 C CA . TYR A 1 89 ? -1.399 -11.452 -10.645 1.00 98.12 89 TYR A CA 1
ATOM 668 C C . TYR A 1 89 ? -1.330 -12.372 -9.411 1.00 98.12 89 TYR A C 1
ATOM 670 O O . TYR A 1 89 ? -0.251 -12.861 -9.082 1.00 98.12 89 TYR A O 1
ATOM 678 N N . G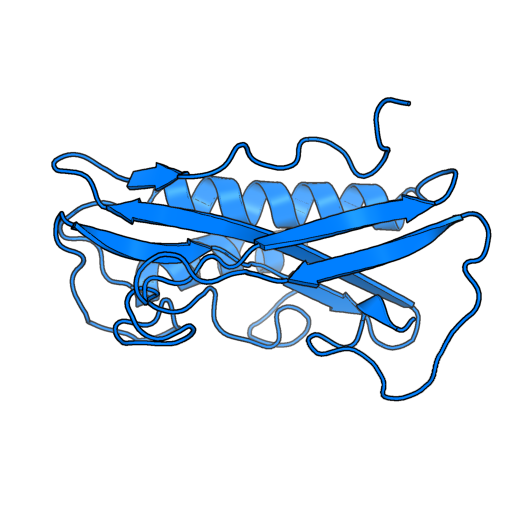LY A 1 90 ? -2.468 -12.774 -8.843 1.00 94.38 90 GLY A N 1
ATOM 679 C CA . GLY A 1 90 ? -2.552 -13.853 -7.844 1.00 94.38 90 GLY A CA 1
ATOM 680 C C . GLY A 1 90 ? -2.326 -15.274 -8.411 1.00 94.38 90 GLY A C 1
ATOM 681 O O . GLY A 1 90 ? -1.819 -15.421 -9.521 1.00 94.38 90 GLY A O 1
ATOM 682 N N . PRO A 1 91 ? -2.711 -16.346 -7.696 1.00 95.25 91 PRO A N 1
ATOM 683 C CA . PRO A 1 91 ? -3.392 -16.331 -6.405 1.00 95.25 91 PRO A CA 1
ATOM 684 C C . PRO A 1 91 ? -2.432 -16.078 -5.235 1.00 95.25 91 PRO A C 1
ATOM 686 O O . PRO A 1 91 ? -1.208 -16.046 -5.381 1.00 95.25 91 PRO A O 1
ATOM 689 N N . ASP A 1 92 ? -3.028 -15.924 -4.056 1.00 94.69 92 ASP A N 1
ATOM 690 C CA . ASP A 1 92 ? -2.348 -15.905 -2.766 1.00 94.69 92 ASP A CA 1
ATOM 691 C C . ASP A 1 92 ? -1.215 -14.884 -2.656 1.00 94.69 92 ASP A C 1
ATOM 693 O O . ASP A 1 92 ? -1.465 -13.679 -2.710 1.00 94.69 92 ASP A O 1
ATOM 697 N N . TYR A 1 93 ? 0.006 -15.377 -2.457 1.00 96.44 93 TYR A N 1
ATOM 698 C CA . TYR A 1 93 ? 1.209 -14.585 -2.235 1.00 96.44 93 TYR A CA 1
ATOM 699 C C . TYR A 1 93 ? 2.155 -14.625 -3.439 1.00 96.44 93 TYR A C 1
ATOM 701 O O . TYR A 1 93 ? 3.330 -14.302 -3.304 1.00 96.44 93 TYR A O 1
ATOM 709 N N . ARG A 1 94 ? 1.665 -15.042 -4.620 1.00 96.44 94 ARG A N 1
ATOM 710 C CA . ARG A 1 94 ? 2.510 -15.242 -5.808 1.00 96.44 94 ARG A CA 1
ATOM 711 C C . ARG A 1 94 ? 3.254 -13.970 -6.215 1.00 96.44 94 ARG A C 1
ATOM 713 O O . ARG A 1 94 ? 4.447 -14.032 -6.479 1.00 96.44 94 ARG A O 1
ATOM 720 N N . THR A 1 95 ? 2.547 -12.843 -6.285 1.00 97.38 95 THR A N 1
ATOM 721 C CA . THR A 1 95 ? 3.143 -11.529 -6.591 1.00 97.38 95 THR A CA 1
ATOM 722 C C . THR A 1 95 ? 2.859 -10.489 -5.520 1.00 97.38 95 THR A C 1
ATOM 724 O O . THR A 1 95 ? 3.608 -9.527 -5.417 1.00 97.38 95 THR A O 1
ATOM 727 N N . PHE A 1 96 ? 1.794 -10.667 -4.734 1.00 97.88 96 PHE A N 1
ATOM 728 C CA . PHE A 1 96 ? 1.518 -9.864 -3.551 1.00 97.88 96 PHE A CA 1
ATOM 729 C C . PHE A 1 96 ? 2.035 -10.602 -2.319 1.00 97.88 96 PHE A C 1
ATOM 731 O O . PHE A 1 96 ? 1.303 -11.324 -1.643 1.00 97.88 96 PHE A O 1
ATOM 738 N N . THR A 1 97 ? 3.345 -10.493 -2.109 1.00 96.00 97 THR A N 1
ATOM 739 C CA . THR A 1 97 ? 4.147 -11.426 -1.303 1.00 96.00 97 THR A CA 1
ATOM 740 C C . THR A 1 97 ? 4.038 -11.223 0.208 1.00 96.00 97 THR A C 1
ATOM 742 O O . THR A 1 97 ? 4.645 -11.976 0.965 1.00 96.00 97 THR A O 1
ATOM 745 N N . HIS A 1 98 ? 3.290 -10.220 0.659 1.00 96.94 98 HIS A N 1
ATOM 746 C CA . HIS A 1 98 ? 3.132 -9.875 2.068 1.00 96.94 98 HIS A CA 1
ATOM 747 C C . HIS A 1 98 ? 1.665 -9.571 2.422 1.00 96.94 98 HIS A C 1
ATOM 749 O O . HIS A 1 98 ? 0.742 -9.776 1.623 1.00 96.94 98 HIS A O 1
ATOM 755 N N . ARG A 1 99 ? 1.454 -9.178 3.681 1.00 98.25 99 ARG A N 1
ATOM 756 C CA . ARG A 1 99 ? 0.182 -8.652 4.199 1.00 98.25 99 ARG A CA 1
ATOM 757 C C . ARG A 1 99 ? -0.153 -7.307 3.545 1.00 98.25 99 ARG A C 1
ATOM 759 O O . ARG A 1 99 ? 0.753 -6.660 3.033 1.00 98.25 99 ARG A O 1
ATOM 766 N N . LEU A 1 100 ? -1.413 -6.891 3.598 1.00 98.69 100 LEU A N 1
ATOM 767 C CA . LEU A 1 100 ? -1.836 -5.577 3.109 1.00 98.69 100 LEU A CA 1
ATOM 768 C C . LEU A 1 100 ? -1.264 -4.404 3.888 1.00 98.69 100 LEU A C 1
ATOM 770 O O . LEU A 1 100 ? -1.039 -3.363 3.294 1.00 98.69 100 LEU A O 1
ATOM 774 N N . GLY A 1 101 ? -1.022 -4.580 5.178 1.00 98.44 101 GLY A N 1
ATOM 775 C CA . GLY A 1 101 ? -0.433 -3.528 5.986 1.00 98.44 101 GLY A CA 1
ATOM 776 C C . GLY A 1 101 ? -0.335 -3.897 7.451 1.00 98.44 101 GLY A C 1
ATOM 777 O O . GLY A 1 101 ? -0.685 -5.009 7.878 1.00 98.44 101 GLY A O 1
ATOM 778 N N . HIS A 1 102 ? 0.178 -2.967 8.235 1.00 98.69 102 HIS A N 1
ATOM 779 C CA . HIS A 1 102 ? 0.399 -3.089 9.671 1.00 98.69 102 HIS A CA 1
ATOM 780 C C . HIS A 1 102 ? -0.184 -1.893 10.404 1.00 98.69 102 HIS A C 1
ATOM 782 O O . HIS A 1 102 ? -0.415 -0.847 9.809 1.00 98.69 102 HIS A O 1
ATOM 788 N N . GLY A 1 103 ? -0.407 -2.050 11.704 1.00 98.62 103 GLY A N 1
ATOM 789 C CA . GLY A 1 103 ? -0.699 -0.931 12.577 1.00 98.62 103 GLY A CA 1
ATOM 790 C C . GLY A 1 103 ? 0.511 -0.009 12.636 1.00 98.62 103 GLY A C 1
ATOM 791 O O . GLY A 1 103 ? 1.651 -0.459 12.470 1.00 98.62 103 GLY A O 1
ATOM 792 N N . ILE A 1 104 ? 0.258 1.273 12.856 1.00 98.44 104 ILE A N 1
ATOM 793 C CA . ILE A 1 104 ? 1.303 2.287 12.986 1.00 98.44 104 ILE A CA 1
ATOM 794 C C . ILE A 1 104 ? 0.912 3.295 14.058 1.00 98.44 104 ILE A C 1
ATOM 796 O O . ILE A 1 104 ? -0.243 3.714 14.128 1.00 98.44 104 ILE A O 1
ATOM 800 N N . GLY A 1 105 ? 1.874 3.698 14.877 1.00 97.62 105 GLY A N 1
ATOM 801 C CA . GLY A 1 105 ? 1.639 4.603 15.990 1.00 97.62 105 GLY A CA 1
ATOM 802 C C . GLY A 1 105 ? 2.958 5.102 16.546 1.00 97.62 105 GLY A C 1
ATOM 803 O O . GLY A 1 105 ? 3.649 5.884 15.892 1.00 97.62 105 GLY A O 1
ATOM 804 N N . LEU A 1 106 ? 3.311 4.657 17.752 1.00 97.25 106 LEU A N 1
ATOM 805 C CA . LEU A 1 106 ? 4.624 4.941 18.342 1.00 97.25 106 LEU A CA 1
ATOM 806 C C . LEU A 1 106 ? 5.709 4.025 17.765 1.00 97.25 106 LEU A C 1
ATOM 808 O O . LEU A 1 106 ? 6.882 4.402 17.720 1.00 97.25 106 LEU A O 1
ATOM 812 N N . GLU A 1 107 ? 5.316 2.841 17.299 1.00 95.94 107 GLU A N 1
ATOM 813 C CA . GLU A 1 107 ? 6.168 1.945 16.529 1.00 95.94 107 GLU A CA 1
ATOM 814 C C . GLU A 1 107 ? 5.801 2.021 15.043 1.00 95.94 107 GLU A C 1
ATOM 816 O O . GLU A 1 107 ? 4.661 2.309 14.674 1.00 95.94 107 GLU A O 1
ATOM 821 N N . GLY A 1 108 ? 6.787 1.769 14.172 1.00 93.50 108 GLY A N 1
ATOM 822 C CA . GLY A 1 108 ? 6.550 1.750 12.724 1.00 93.50 108 GLY A CA 1
ATOM 823 C C . GLY A 1 108 ? 5.629 0.594 12.347 1.00 93.50 108 GLY A C 1
ATOM 824 O O . GLY A 1 108 ? 4.701 0.764 11.570 1.00 93.50 108 GLY A O 1
ATOM 825 N N . HIS A 1 109 ? 5.838 -0.563 12.981 1.00 97.50 109 HIS A N 1
ATOM 826 C CA . HIS A 1 109 ? 4.969 -1.728 12.873 1.00 97.50 109 HIS A CA 1
ATOM 827 C C . HIS A 1 109 ? 4.426 -2.099 14.253 1.00 97.50 109 HIS A C 1
ATOM 829 O O . HIS A 1 109 ? 5.157 -2.643 15.077 1.00 97.50 109 HIS A O 1
ATOM 835 N N . GLU A 1 110 ? 3.133 -1.896 14.467 1.00 97.81 110 GLU A N 1
ATOM 836 C CA . GLU A 1 110 ? 2.421 -2.324 15.669 1.00 97.81 110 GLU A CA 1
ATOM 837 C C . GLU A 1 110 ? 1.139 -3.094 15.323 1.00 97.81 110 GLU A C 1
ATOM 839 O O . GLU A 1 110 ? 0.779 -3.317 14.164 1.00 97.81 110 GLU A O 1
ATOM 844 N N . TRP A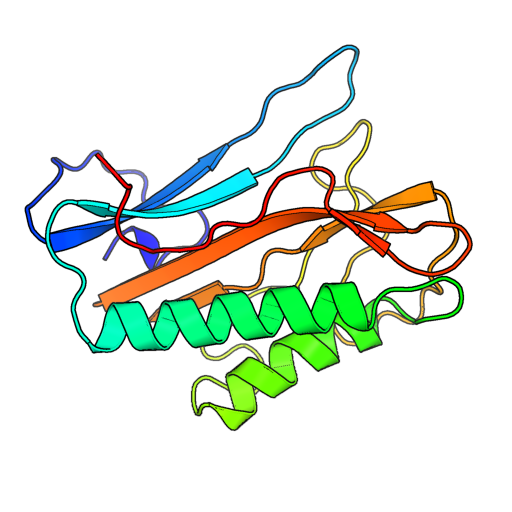 1 111 ? 0.472 -3.603 16.354 1.00 95.94 111 TRP A N 1
ATOM 845 C CA . TRP A 1 111 ? -0.794 -4.311 16.212 1.00 95.94 111 TRP A CA 1
ATOM 846 C C . TRP A 1 111 ? -1.958 -3.308 16.107 1.00 95.94 111 TRP A C 1
ATOM 848 O O . TRP A 1 111 ? -1.937 -2.322 16.839 1.00 95.94 111 TRP A O 1
ATOM 858 N N . PRO A 1 112 ? -3.011 -3.562 15.300 1.00 97.38 112 PRO A N 1
ATOM 859 C CA . PRO A 1 112 ? -3.318 -4.797 14.568 1.00 97.38 112 PRO A CA 1
ATOM 860 C C . PRO A 1 112 ? -2.717 -4.864 13.162 1.00 97.38 112 PRO A C 1
ATOM 862 O O . PRO A 1 112 ? -2.244 -3.880 12.628 1.00 97.38 112 PRO A O 1
ATOM 865 N N . TYR A 1 113 ? -2.791 -6.035 12.523 1.00 98.50 113 TYR A N 1
ATOM 866 C CA . TYR A 1 113 ? -2.287 -6.241 11.159 1.00 98.50 113 TYR A CA 1
ATOM 867 C C . TYR A 1 113 ? -3.420 -6.481 10.155 1.00 98.50 113 TYR A C 1
ATOM 869 O O . TYR A 1 113 ? -4.309 -7.307 10.408 1.00 98.50 113 TYR A O 1
ATOM 877 N N . LEU A 1 114 ? -3.336 -5.840 8.984 1.00 98.69 114 LEU A N 1
ATOM 878 C CA . LEU A 1 114 ? -4.191 -6.110 7.824 1.00 98.69 114 LEU A CA 1
ATOM 879 C C . LEU A 1 114 ? -3.663 -7.345 7.091 1.00 98.69 114 LEU A C 1
ATOM 881 O O . LEU A 1 114 ? -2.944 -7.260 6.099 1.00 98.69 114 LEU A O 1
ATOM 885 N N . VAL A 1 115 ? -3.961 -8.522 7.636 1.00 98.44 115 VAL A N 1
ATOM 886 C CA . VAL A 1 115 ? -3.426 -9.798 7.150 1.00 98.44 115 VAL A CA 1
ATOM 887 C C . VAL A 1 115 ? -4.515 -10.856 7.070 1.00 98.44 115 VAL A C 1
ATOM 889 O O . VAL A 1 115 ? -5.379 -10.952 7.948 1.00 98.44 115 VAL A O 1
ATOM 892 N N . ARG A 1 116 ? -4.448 -11.689 6.025 1.00 97.12 116 ARG A N 1
ATOM 893 C CA . ARG A 1 116 ? -5.348 -12.826 5.807 1.00 97.12 116 ARG A CA 1
ATOM 894 C C . ARG A 1 116 ? -5.606 -13.607 7.097 1.00 97.12 116 ARG A C 1
ATOM 896 O O . ARG A 1 116 ? -4.680 -14.047 7.773 1.00 97.12 116 ARG A O 1
ATOM 903 N N . GLY A 1 117 ? -6.884 -13.842 7.386 1.00 95.31 117 GLY A N 1
ATOM 904 C CA . GLY A 1 117 ? -7.323 -14.650 8.525 1.00 95.31 117 GLY A CA 1
ATOM 905 C C . GLY A 1 117 ? -7.403 -13.897 9.854 1.00 95.31 117 GLY A C 1
ATOM 906 O O . GLY A 1 117 ? -7.991 -14.435 10.794 1.00 95.31 117 GLY A O 1
ATOM 907 N N . SER A 1 118 ? -6.903 -12.658 9.939 1.00 98.31 118 SER A N 1
ATOM 908 C CA . SER A 1 118 ? -7.066 -11.822 11.132 1.00 98.31 118 SER A CA 1
ATOM 909 C C . SER A 1 118 ? -8.549 -11.610 11.452 1.00 98.31 118 SER A C 1
ATOM 911 O O . SER A 1 118 ? -9.316 -11.122 10.621 1.00 98.31 118 SER A O 1
ATOM 913 N N . GLN A 1 119 ? -8.952 -11.992 12.667 1.00 98.44 119 GLN A N 1
ATOM 914 C CA . GLN A 1 119 ? -10.324 -11.846 13.171 1.00 98.44 119 GLN A CA 1
ATOM 915 C C . GLN A 1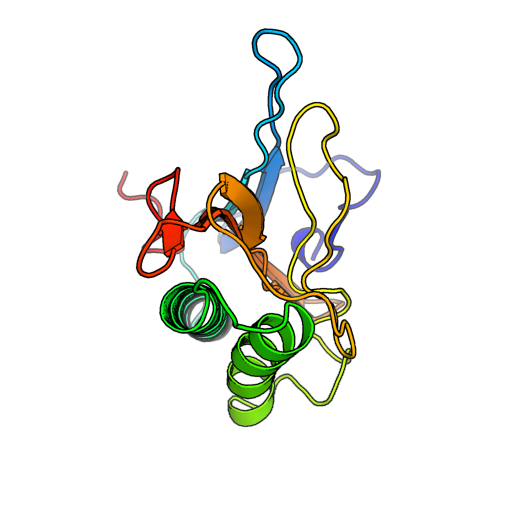 119 ? -10.534 -10.551 13.965 1.00 98.44 119 GLN A C 1
ATOM 917 O O . GLN A 1 119 ? -11.607 -10.350 14.530 1.00 98.44 119 GLN A O 1
ATOM 922 N N . ILE A 1 120 ? -9.514 -9.692 14.031 1.00 98.50 120 ILE A N 1
ATOM 923 C CA . ILE A 1 120 ? -9.572 -8.444 14.787 1.00 98.50 120 ILE A CA 1
ATOM 924 C C . ILE A 1 120 ? -10.539 -7.488 14.120 1.00 98.50 120 ILE A C 1
ATOM 926 O O . ILE A 1 120 ? -10.458 -7.259 12.916 1.00 98.50 120 ILE A O 1
ATOM 930 N N . VAL A 1 121 ? -11.458 -6.961 14.923 1.00 98.69 121 VAL A N 1
ATOM 931 C CA . VAL A 1 121 ? -12.494 -6.033 14.488 1.00 98.69 121 VAL A CA 1
ATOM 932 C C . VAL A 1 121 ? -11.972 -4.611 14.631 1.00 98.69 121 VAL A C 1
ATOM 934 O O . VAL A 1 121 ? -11.606 -4.197 15.731 1.00 98.69 121 VAL A O 1
ATOM 937 N N . MET A 1 122 ? -11.972 -3.874 13.525 1.00 98.69 122 MET A N 1
ATOM 938 C CA . MET A 1 122 ? -11.569 -2.475 13.460 1.00 98.69 122 MET A CA 1
ATOM 939 C C . MET A 1 122 ? -12.452 -1.600 14.351 1.00 98.69 122 MET A C 1
ATOM 941 O O . MET A 1 122 ? -13.675 -1.775 14.391 1.00 98.69 122 MET A O 1
ATOM 945 N N . GLN A 1 123 ? -11.819 -0.653 15.038 1.00 98.62 123 GLN A N 1
ATOM 946 C CA . GLN A 1 123 ? -12.458 0.356 15.880 1.00 98.62 123 GLN A CA 1
ATOM 947 C C . GLN A 1 123 ? -12.002 1.754 15.448 1.00 98.62 123 GLN A C 1
ATOM 949 O O . GLN A 1 123 ? -10.877 1.877 14.950 1.00 98.62 123 GLN A O 1
ATOM 954 N N . PRO A 1 124 ? -12.828 2.796 15.659 1.00 98.81 124 PRO A N 1
ATOM 955 C CA . PRO A 1 124 ? -12.404 4.178 15.467 1.00 98.81 124 PRO A CA 1
ATOM 956 C C . PRO A 1 124 ? -11.091 4.481 16.202 1.00 98.81 124 PRO A C 1
ATOM 958 O O . PRO A 1 124 ? -10.872 4.015 17.323 1.00 98.81 124 PRO A O 1
ATOM 961 N N . GLY A 1 125 ? -10.211 5.244 15.556 1.00 98.19 125 GLY A N 1
ATOM 962 C CA . GLY A 1 125 ? -8.893 5.623 16.071 1.00 98.19 125 GLY A CA 1
ATOM 963 C C . GLY A 1 125 ? -7.764 4.631 15.777 1.00 98.19 125 GLY A C 1
ATOM 964 O O . GLY A 1 125 ? -6.611 4.955 16.041 1.00 98.19 125 GLY A O 1
ATOM 965 N N . MET A 1 126 ? -8.051 3.448 15.219 1.00 98.56 126 MET A N 1
ATOM 966 C CA . MET A 1 126 ? -6.996 2.563 14.712 1.00 98.56 126 MET A CA 1
ATOM 967 C C . MET A 1 126 ? -6.375 3.133 13.431 1.00 98.56 126 MET A C 1
ATOM 969 O O . MET A 1 126 ? -7.093 3.608 12.552 1.00 98.56 126 MET A O 1
ATOM 973 N N . THR A 1 127 ? -5.058 3.015 13.303 1.00 98.44 127 THR A N 1
ATOM 974 C CA . THR A 1 127 ? -4.265 3.483 12.158 1.00 98.44 127 THR A CA 1
ATOM 975 C C . THR A 1 127 ? -3.491 2.331 11.538 1.00 98.44 127 THR A C 1
ATOM 977 O O . THR A 1 127 ? -2.974 1.475 12.256 1.00 98.44 127 THR A O 1
ATOM 980 N N . PHE A 1 128 ? -3.415 2.300 10.207 1.00 98.56 128 PHE A N 1
ATOM 981 C CA . PHE A 1 128 ? -2.733 1.241 9.464 1.00 98.56 128 PHE A CA 1
ATOM 982 C C . PHE A 1 128 ? -2.011 1.793 8.237 1.00 98.56 128 PHE A C 1
ATOM 984 O O . PHE A 1 128 ? -2.503 2.740 7.628 1.00 98.56 128 PHE A O 1
ATOM 991 N N . SER A 1 129 ? -0.923 1.150 7.817 1.00 98.44 129 SER A N 1
ATOM 992 C CA . SER A 1 129 ? -0.502 1.226 6.417 1.00 98.44 129 SER A CA 1
ATOM 993 C C . SER A 1 129 ? -1.505 0.483 5.521 1.00 98.44 129 SER A C 1
ATOM 995 O O . SER A 1 129 ? -2.068 -0.547 5.907 1.00 98.44 129 SER A O 1
ATOM 997 N N . ASP A 1 130 ? -1.745 1.016 4.326 1.00 98.38 130 ASP A N 1
ATOM 998 C CA . ASP A 1 130 ? -2.441 0.351 3.221 1.00 98.38 130 ASP A CA 1
ATOM 999 C C . ASP A 1 130 ? -1.493 0.293 2.026 1.00 98.38 130 ASP A C 1
ATOM 1001 O O . ASP A 1 130 ? -1.386 1.243 1.245 1.00 98.38 130 ASP A O 1
ATOM 1005 N N . GLU A 1 131 ? -0.747 -0.811 1.956 1.00 98.31 131 GLU A N 1
ATOM 1006 C CA . GLU A 1 131 ? 0.463 -0.950 1.148 1.00 98.31 131 GLU A CA 1
ATOM 1007 C C . GLU A 1 131 ? 0.437 -2.138 0.158 1.00 98.31 131 GLU A C 1
ATOM 1009 O O . GLU A 1 131 ? 1.370 -2.954 0.111 1.00 98.31 131 GLU A O 1
ATOM 1014 N N . PRO A 1 132 ? -0.620 -2.320 -0.663 1.00 98.38 132 PRO A N 1
ATOM 1015 C CA . PRO A 1 132 ? -0.636 -3.407 -1.628 1.00 98.38 132 PRO A CA 1
ATOM 1016 C C . PRO A 1 132 ? 0.527 -3.265 -2.618 1.00 98.38 132 PRO A C 1
ATOM 1018 O O . PRO A 1 132 ? 0.864 -2.180 -3.093 1.00 98.38 132 PRO A O 1
ATOM 1021 N N . GLY A 1 133 ? 1.135 -4.399 -2.965 1.00 98.19 133 GLY A N 1
ATOM 1022 C CA . GLY A 1 133 ? 2.275 -4.436 -3.874 1.00 98.19 133 GLY A CA 1
ATOM 1023 C C . GLY A 1 133 ? 2.217 -5.614 -4.835 1.00 98.19 133 GLY A C 1
ATOM 1024 O O . GLY A 1 133 ? 1.807 -6.717 -4.470 1.00 98.19 133 GLY A O 1
ATOM 1025 N N . ILE A 1 134 ? 2.652 -5.389 -6.074 1.00 98.62 134 ILE A N 1
ATOM 1026 C CA . ILE A 1 134 ? 2.892 -6.447 -7.060 1.00 98.62 134 ILE A CA 1
ATOM 1027 C C . ILE A 1 134 ? 4.384 -6.471 -7.370 1.00 98.62 134 ILE A C 1
ATOM 1029 O O . ILE A 1 134 ? 4.930 -5.507 -7.903 1.00 98.62 134 ILE A O 1
ATOM 1033 N N . TYR A 1 135 ? 5.025 -7.604 -7.088 1.00 98.06 135 TYR A N 1
ATOM 1034 C CA . TYR A 1 135 ? 6.452 -7.819 -7.304 1.00 98.06 135 TYR A CA 1
ATOM 1035 C C . TYR A 1 135 ? 6.674 -8.898 -8.365 1.00 98.06 135 TYR A C 1
ATOM 1037 O O . TYR A 1 135 ? 6.318 -10.062 -8.178 1.00 98.06 135 TYR A O 1
ATOM 1045 N N . GLN A 1 136 ? 7.268 -8.517 -9.497 1.00 96.00 136 GLN A N 1
ATOM 1046 C CA . GLN A 1 136 ? 7.641 -9.436 -10.571 1.00 96.00 136 GLN A CA 1
ATOM 1047 C C . GLN A 1 136 ? 9.168 -9.573 -10.593 1.00 96.00 136 GLN A C 1
ATOM 1049 O O . GLN A 1 136 ? 9.869 -8.741 -11.176 1.00 96.00 136 GLN A O 1
ATOM 1054 N N . TYR A 1 137 ? 9.700 -10.616 -9.948 1.00 92.69 137 TYR A N 1
ATOM 1055 C CA . TYR A 1 137 ? 11.146 -10.858 -9.908 1.00 92.69 137 TYR A CA 1
ATOM 1056 C C . TYR A 1 137 ? 11.759 -10.919 -11.313 1.00 92.69 137 TYR A C 1
ATOM 1058 O O . TYR A 1 137 ? 11.172 -11.464 -12.247 1.00 92.69 137 TYR A O 1
ATOM 1066 N N . GLY A 1 138 ? 12.938 -10.312 -11.464 1.00 91.38 138 GLY A N 1
ATOM 1067 C CA . GLY A 1 138 ? 13.596 -10.122 -12.760 1.00 91.38 138 GLY A CA 1
ATOM 1068 C C . GLY A 1 138 ? 13.003 -9.001 -13.627 1.00 91.38 138 GLY A C 1
ATOM 1069 O O . GLY A 1 138 ? 13.569 -8.692 -14.671 1.00 91.38 138 GLY A O 1
ATOM 1070 N N . LYS A 1 139 ? 11.902 -8.358 -13.206 1.00 94.75 139 LYS A N 1
ATOM 1071 C CA . LYS A 1 139 ? 11.296 -7.202 -13.885 1.00 94.75 139 LYS A CA 1
ATOM 1072 C C . LYS A 1 139 ? 11.303 -5.964 -12.984 1.00 94.75 139 LYS A C 1
ATOM 1074 O O . LYS A 1 139 ? 12.323 -5.284 -12.865 1.00 94.75 139 LYS A O 1
ATOM 1079 N N . PHE A 1 140 ? 10.184 -5.659 -12.342 1.00 96.62 140 PHE A N 1
ATOM 1080 C CA . PHE A 1 140 ? 9.974 -4.515 -11.462 1.00 96.62 140 PHE A CA 1
ATOM 1081 C C . PHE A 1 140 ? 8.929 -4.876 -10.401 1.00 96.62 140 PHE A C 1
ATOM 1083 O O . PHE A 1 140 ? 8.246 -5.896 -10.504 1.00 96.62 140 PHE A O 1
ATOM 1090 N N . GLY A 1 141 ? 8.824 -4.044 -9.375 1.00 97.81 141 GLY A N 1
ATOM 1091 C CA . GLY A 1 141 ? 7.700 -4.053 -8.452 1.00 97.81 141 GLY A CA 1
ATOM 1092 C C . GLY A 1 141 ? 7.094 -2.665 -8.344 1.00 97.81 141 GLY A C 1
ATOM 1093 O O . GLY A 1 141 ? 7.770 -1.671 -8.621 1.00 97.81 141 GLY A O 1
ATOM 1094 N N . ILE A 1 142 ? 5.813 -2.633 -7.997 1.00 98.31 142 ILE A N 1
ATOM 1095 C CA . ILE A 1 142 ? 5.051 -1.416 -7.732 1.00 98.31 142 ILE A CA 1
ATOM 1096 C C . ILE A 1 142 ? 4.346 -1.613 -6.398 1.00 98.31 142 ILE A C 1
ATOM 1098 O O . ILE A 1 142 ? 3.625 -2.599 -6.233 1.00 98.31 142 ILE A O 1
ATOM 1102 N N . ARG A 1 143 ? 4.580 -0.680 -5.476 1.00 98.31 143 ARG A N 1
ATOM 1103 C CA . ARG A 1 143 ? 3.887 -0.553 -4.194 1.00 98.31 143 ARG A CA 1
ATOM 1104 C C . ARG A 1 143 ? 3.420 0.886 -4.056 1.00 98.31 143 ARG A C 1
ATOM 1106 O O . ARG A 1 143 ? 4.184 1.808 -4.351 1.00 98.31 143 ARG A O 1
ATOM 1113 N N . LEU A 1 144 ? 2.181 1.041 -3.623 1.00 97.81 144 LEU A N 1
ATOM 1114 C CA . LEU A 1 144 ? 1.635 2.304 -3.149 1.00 97.81 144 LEU A CA 1
ATOM 1115 C C . LEU A 1 144 ? 1.334 2.110 -1.685 1.00 97.81 144 LEU A C 1
ATOM 1117 O O . LEU A 1 144 ? 0.808 1.060 -1.336 1.00 97.81 144 LEU A O 1
ATOM 1121 N N . GLU A 1 145 ? 1.684 3.086 -0.865 1.00 98.12 145 GLU A N 1
ATOM 1122 C CA . GLU A 1 145 ? 1.416 3.037 0.560 1.00 98.12 145 GLU A CA 1
ATOM 1123 C C . GLU A 1 145 ? 1.017 4.408 1.064 1.00 98.12 145 GLU A C 1
ATOM 1125 O O . GLU A 1 145 ? 1.677 5.418 0.803 1.00 98.12 145 GLU A O 1
ATOM 1130 N N . ASP A 1 146 ? -0.061 4.402 1.827 1.00 97.81 146 ASP A N 1
ATOM 1131 C CA . ASP A 1 146 ? -0.579 5.543 2.548 1.00 97.81 146 ASP A CA 1
ATOM 1132 C C . ASP A 1 146 ? -1.083 5.057 3.904 1.00 97.81 146 ASP A C 1
ATOM 1134 O O . ASP A 1 146 ? -1.509 3.906 4.047 1.00 97.81 146 ASP A O 1
ATOM 1138 N N . ILE A 1 147 ? -1.040 5.937 4.903 1.00 97.69 147 ILE A N 1
ATOM 1139 C CA . ILE A 1 147 ? -1.603 5.628 6.214 1.00 97.69 147 ILE A CA 1
ATOM 1140 C C . ILE A 1 147 ? -3.092 5.938 6.191 1.00 97.69 147 ILE A C 1
ATOM 1142 O O . ILE A 1 147 ? -3.484 7.066 5.890 1.00 97.69 147 ILE A O 1
ATOM 1146 N N . LEU A 1 148 ? -3.914 4.957 6.558 1.00 96.88 148 LEU A N 1
ATOM 1147 C CA . LEU A 1 148 ? -5.336 5.152 6.806 1.00 96.88 148 LEU A CA 1
ATOM 1148 C C . LEU A 1 148 ? -5.634 5.208 8.303 1.00 96.88 148 LEU A C 1
ATOM 1150 O O . LEU A 1 148 ? -5.016 4.507 9.107 1.00 96.88 148 LEU A O 1
ATOM 1154 N N . ALA A 1 149 ? -6.626 6.015 8.664 1.00 98.25 149 ALA A N 1
ATOM 1155 C CA . ALA A 1 149 ? -7.215 6.071 9.992 1.00 98.25 149 ALA A CA 1
ATOM 1156 C C . ALA A 1 149 ? -8.672 5.601 9.925 1.00 98.25 149 ALA A C 1
ATOM 1158 O O . ALA A 1 149 ? -9.441 6.036 9.066 1.00 98.25 149 ALA A O 1
ATOM 1159 N N . ILE A 1 150 ? -9.069 4.715 10.838 1.00 98.75 150 ILE A N 1
ATOM 1160 C CA . ILE A 1 150 ? -10.465 4.302 10.987 1.00 98.75 150 ILE A CA 1
ATOM 1161 C C . ILE A 1 150 ? -11.220 5.416 11.713 1.00 98.75 150 ILE A C 1
ATOM 1163 O O . ILE A 1 150 ? -10.898 5.763 12.850 1.00 98.75 150 ILE A O 1
ATOM 1167 N N . THR A 1 151 ? -12.237 5.966 11.059 1.00 98.56 151 THR A N 1
ATOM 1168 C CA . THR A 1 151 ? -13.110 7.009 11.607 1.00 98.56 151 THR A CA 1
ATOM 1169 C C . THR A 1 151 ? -14.360 6.385 12.231 1.00 98.56 151 THR A C 1
ATOM 1171 O O . THR A 1 151 ? -14.545 5.171 12.206 1.00 98.56 151 THR A O 1
ATOM 1174 N N . GLU A 1 152 ? -15.262 7.202 12.775 1.00 98.44 152 GLU A N 1
ATOM 1175 C CA . GLU A 1 152 ? -16.536 6.728 13.343 1.00 98.44 152 GLU A CA 1
ATOM 1176 C C . GLU A 1 152 ? -17.456 6.040 12.317 1.00 98.44 152 GLU A C 1
ATOM 1178 O O . GLU A 1 152 ? -18.331 5.257 12.686 1.00 98.44 152 GLU A O 1
ATOM 1183 N N . THR A 1 153 ? -17.288 6.328 11.023 1.00 97.75 153 THR A N 1
ATOM 1184 C CA . THR A 1 153 ? -18.201 5.867 9.963 1.00 97.75 153 THR A CA 1
ATOM 1185 C C . THR A 1 153 ? -17.507 5.178 8.790 1.00 97.75 153 THR A C 1
ATOM 1187 O O . THR A 1 153 ? -18.194 4.687 7.893 1.00 97.75 153 THR A O 1
ATOM 1190 N N . GLY A 1 154 ? -16.175 5.099 8.784 1.00 98.31 154 GLY A N 1
ATOM 1191 C CA . GLY A 1 154 ? -15.409 4.539 7.674 1.00 98.31 154 GLY A CA 1
ATOM 1192 C C . GLY A 1 154 ? -13.905 4.581 7.921 1.00 98.31 154 GLY A C 1
ATOM 1193 O O . GLY A 1 154 ? -13.445 4.327 9.034 1.00 98.31 154 GLY A O 1
ATOM 1194 N N . ALA A 1 155 ? -13.152 4.920 6.881 1.00 98.19 155 ALA A N 1
ATOM 1195 C CA . ALA A 1 155 ? -11.718 5.147 6.933 1.00 98.19 155 ALA A CA 1
ATOM 1196 C C . ALA A 1 155 ? -11.339 6.357 6.069 1.00 98.19 155 ALA A C 1
ATOM 1198 O O . ALA A 1 155 ? -12.022 6.665 5.090 1.00 98.19 155 ALA A O 1
ATOM 1199 N N . GLU A 1 156 ? -10.255 7.035 6.430 1.00 96.88 156 GLU A N 1
ATOM 1200 C CA . GLU A 1 156 ? -9.699 8.160 5.676 1.00 96.88 156 GLU A CA 1
ATOM 1201 C C . GLU A 1 156 ? -8.187 8.007 5.508 1.00 96.88 156 GLU A C 1
ATOM 1203 O O . GLU A 1 156 ? -7.511 7.532 6.419 1.00 96.88 156 GLU A O 1
ATOM 1208 N N . MET A 1 157 ? -7.652 8.410 4.350 1.00 95.38 157 MET A N 1
ATOM 1209 C CA . MET A 1 157 ? -6.203 8.509 4.173 1.00 95.38 157 MET A CA 1
ATOM 1210 C C . MET A 1 157 ? -5.684 9.758 4.884 1.00 95.38 157 MET A C 1
ATOM 1212 O O . MET A 1 157 ? -6.237 10.848 4.732 1.00 95.38 157 MET A O 1
ATOM 1216 N N . MET A 1 158 ? -4.572 9.613 5.596 1.00 94.19 158 MET A N 1
ATOM 1217 C CA . MET A 1 158 ? -3.838 10.718 6.213 1.00 94.19 158 MET A CA 1
ATOM 1218 C C . MET A 1 158 ? -2.954 11.463 5.201 1.00 94.19 158 MET A C 1
ATOM 1220 O O . MET A 1 158 ? -2.514 12.584 5.464 1.00 94.19 158 MET A O 1
ATOM 1224 N N . THR A 1 159 ? -2.701 10.858 4.039 1.00 89.62 159 THR A N 1
ATOM 1225 C CA . THR A 1 159 ? -1.883 11.398 2.949 1.00 89.62 159 THR A CA 1
ATOM 1226 C C . THR A 1 159 ? -2.634 11.354 1.614 1.00 89.62 159 THR A C 1
ATOM 1228 O O . THR A 1 159 ? -3.454 10.465 1.389 1.00 89.62 159 THR A O 1
ATOM 1231 N N . PRO A 1 160 ? -2.388 12.300 0.688 1.00 86.81 160 PRO A N 1
ATOM 1232 C CA . PRO A 1 160 ? -2.948 12.213 -0.656 1.00 86.81 160 PRO A CA 1
ATOM 1233 C C . PRO A 1 160 ? -2.396 10.999 -1.413 1.00 86.81 160 PRO A C 1
ATOM 1235 O O . PRO A 1 160 ? -1.175 10.859 -1.547 1.00 86.81 160 PRO A O 1
ATOM 1238 N N . SER A 1 161 ? -3.291 10.176 -1.962 1.00 81.44 161 SER A N 1
ATOM 1239 C CA . SER A 1 161 ? -2.920 9.010 -2.767 1.00 81.44 161 SER A CA 1
ATOM 1240 C C . SER A 1 161 ? -2.182 9.400 -4.049 1.00 81.44 161 SER A C 1
ATOM 1242 O O . SER A 1 161 ? -2.452 10.432 -4.675 1.00 81.44 161 SER A O 1
ATOM 1244 N N . GLU A 1 162 ? -1.247 8.547 -4.461 1.00 81.81 162 GLU A N 1
ATOM 1245 C CA . GLU A 1 162 ? -0.535 8.692 -5.729 1.00 81.81 162 GLU A CA 1
ATOM 1246 C C . GLU A 1 162 ? -1.485 8.466 -6.913 1.00 81.81 162 GLU A C 1
ATOM 1248 O O . GLU A 1 162 ? -2.188 7.465 -6.975 1.00 81.81 162 GLU A O 1
ATOM 1253 N N . THR A 1 163 ? -1.500 9.388 -7.880 1.00 85.38 163 THR A N 1
ATOM 1254 C CA . THR A 1 163 ? -2.449 9.344 -9.013 1.00 85.38 163 THR A CA 1
ATOM 1255 C C . THR A 1 163 ? -1.808 8.944 -10.342 1.00 85.38 163 THR A C 1
ATOM 1257 O O . THR A 1 163 ? -2.515 8.771 -11.335 1.00 85.38 163 THR A O 1
ATOM 1260 N N . SER A 1 164 ? -0.477 8.821 -10.402 1.00 86.31 164 SER A N 1
ATOM 1261 C CA . SER A 1 164 ? 0.257 8.574 -11.646 1.00 86.31 164 SER A CA 1
ATOM 1262 C C . SER A 1 164 ? 1.679 8.068 -11.390 1.00 86.31 164 SER A C 1
ATOM 1264 O O . SER A 1 164 ? 2.360 8.569 -10.506 1.00 86.31 164 SER A O 1
ATOM 1266 N N . LEU A 1 165 ? 2.161 7.164 -12.254 1.00 87.12 165 LEU A N 1
ATOM 1267 C CA . LEU A 1 165 ? 3.576 6.753 -12.333 1.00 87.12 165 LEU A CA 1
ATOM 1268 C C . LEU A 1 165 ? 4.511 7.838 -12.876 1.00 87.12 165 LEU A C 1
ATOM 1270 O O . LEU A 1 165 ? 5.731 7.735 -12.751 1.00 87.12 165 LEU A O 1
ATOM 1274 N N . SER A 1 166 ? 3.955 8.813 -13.588 1.00 83.69 166 SER A N 1
ATOM 1275 C CA . SER A 1 166 ? 4.708 9.927 -14.145 1.00 83.69 166 SER A CA 1
ATOM 1276 C C . SER A 1 166 ? 4.562 11.114 -13.200 1.00 83.69 166 SER A C 1
ATOM 1278 O O . SER A 1 166 ? 3.431 11.582 -13.027 1.00 83.69 166 SER A O 1
ATOM 1280 N N . PRO A 1 167 ? 5.657 11.613 -12.600 1.00 64.56 167 PRO A N 1
ATOM 1281 C CA . PRO A 1 167 ? 5.599 12.863 -11.865 1.00 64.56 167 PRO A CA 1
ATOM 1282 C C . PRO A 1 167 ? 5.183 13.970 -12.839 1.00 64.56 167 PRO A C 1
ATOM 1284 O O . PRO A 1 167 ? 5.729 14.073 -13.938 1.00 64.56 167 PRO A O 1
ATOM 1287 N N . ASN A 1 168 ? 4.190 14.771 -12.456 1.00 55.16 168 ASN A N 1
ATOM 1288 C CA . ASN A 1 168 ? 3.870 16.003 -13.169 1.00 55.16 168 ASN A CA 1
ATOM 1289 C C . ASN A 1 168 ? 5.024 16.980 -12.906 1.00 55.16 168 ASN A C 1
ATOM 1291 O O . ASN A 1 168 ? 5.034 17.645 -11.870 1.00 55.16 168 ASN A O 1
ATOM 1295 N N . ILE A 1 169 ? 6.025 16.986 -13.787 1.00 42.84 169 ILE A N 1
ATOM 1296 C CA . ILE A 1 169 ? 7.126 17.959 -13.796 1.00 42.84 169 ILE A CA 1
ATOM 1297 C C . ILE A 1 169 ? 6.846 18.984 -14.889 1.00 42.84 169 ILE A C 1
ATOM 1299 O O . ILE A 1 169 ? 6.535 18.549 -16.022 1.00 42.84 169 ILE A O 1
#

Radius of gyration: 15.63 Å; Cα contacts (8 Å, |Δi|>4): 396; chains: 1; bounding box: 42×34×40 Å

Solvent-accessible surface area (backbone atoms only — not comparable to full-atom values): 8978 Å² total; per-residue (Å²): 71,57,33,25,33,95,87,54,64,100,64,91,78,82,92,53,86,49,35,65,45,62,48,72,57,63,57,71,60,99,56,34,47,50,63,40,31,45,43,36,26,48,65,62,71,49,74,67,55,51,54,52,45,56,45,34,52,50,14,36,53,49,21,48,75,63,36,26,51,75,36,36,30,12,56,34,24,48,47,23,50,45,49,39,31,77,74,67,51,37,64,83,52,71,21,35,73,67,58,30,28,32,6,45,39,71,42,75,73,38,84,62,49,23,24,77,82,37,78,54,63,40,45,58,77,45,35,28,44,43,38,36,38,46,34,40,79,91,46,42,25,46,42,47,30,37,35,34,36,26,34,92,85,23,48,45,67,80,50,88,78,86,87,60,47,57,76,93,123

Nearest PDB structures (foldseek):
  4r60-assembly1_A  TM=9.838E-01  e=6.710E-20  Xanthomonas campestris pv. campestris str. ATCC 33913
  5cde-assembly1_B  TM=9.917E-01  e=1.850E-19  Xanthomonas campestris pv. campestris str. ATCC 33913
  6xmr-assembly1_B  TM=9.621E-01  e=6.473E-19  Lactococcus lactis
  4ege-assembly1_A-2  TM=9.625E-01  e=2.944E-17  Mycobacterium ulcerans Agy99
  5cnx-assembly1_C  TM=9.077E-01  e=7.373E-16  Escherichia coli K-12

Sequence (169 aa):
ESSAYPHGLPKPRTLEENQVVLVDGGLSVHGYQSDMSRTVVFGTPSPEARKVFDIVHEAQRRAIEFAAPGKKCGDVDAVARKVITDAGYGPDYRTFTHRLGHGIGLEGHEWPYLVRGSQIVMQPGMTFSDEPGIYQYGKFGIRLEDILAITETGAEMMTPSETSLSPNI